Protein AF-D8TXA2-F1 (afdb_monomer_lite)

Organism: NCBI:txid3068

pLDDT: mean 84.12, std 14.41, range [40.19, 96.44]

Secondary structure (DSSP, 8-state):
----S----PPPPPSSPPHHHHHHHHHHHHHHHHHHS-THHHHHHHHHHHHHHHHHHHTT---S-HHHHHHHTT-------IIIIIS-S---------TT-

Foldseek 3Di:
DPPPPPPDDPPDDDPPDDPVVVVVVVVSVVVVVVVVDPPCVVVVLVVVLVVVQVVVVVVVHHDPDSVVVVVVVVDPDDDDDCAVTVDVNDDDDPDDDDDND

Radius of gyration: 31.47 Å; chains: 1; bounding box: 69×19×96 Å

InterPro domains:
  IPR001757 P-type ATPase [TIGR01494] (23-100)
  IPR018303 P-type ATPase, phosphorylation site [PS00154] (81-87)
  IPR023298 P-type ATPase, transmembrane domain superfamily [SSF81665] (22-73)
  IPR036412 HAD-like superfamily [SSF56784] (67-100)

Sequence (101 aa):
MLLQIPLLSPPPPRFPPPPKAYLDLVITSITILVVAVPEGLPLAVTLALAFSVQRMLADNNLVRQLGACEAMGSATTICSDKTGTLTSNDMTVVRLWAAGR

Structure (mmCIF, N/CA/C/O backbone):
data_AF-D8TXA2-F1
#
_entry.id   AF-D8TXA2-F1
#
loop_
_atom_site.group_PDB
_atom_site.id
_atom_site.type_symbol
_atom_site.label_atom_id
_atom_site.label_alt_id
_atom_site.label_comp_id
_atom_site.label_asym_id
_atom_site.label_entity_id
_atom_site.label_seq_id
_atom_site.pdbx_PDB_ins_code
_atom_site.Cartn_x
_atom_site.Cartn_y
_atom_site.Cartn_z
_atom_site.occupancy
_atom_site.B_iso_or_equiv
_atom_site.auth_seq_id
_atom_site.auth_comp_id
_atom_site.auth_asym_id
_atom_site.auth_atom_id
_atom_site.pdbx_PDB_model_num
ATOM 1 N N . MET A 1 1 ? 3.687 11.697 -26.305 1.00 45.50 1 MET A N 1
ATOM 2 C CA . MET A 1 1 ? 4.891 12.235 -26.978 1.00 45.50 1 MET A CA 1
ATOM 3 C C . MET A 1 1 ? 5.705 11.078 -27.571 1.00 45.50 1 MET A C 1
ATOM 5 O O . MET A 1 1 ? 6.875 10.911 -27.281 1.00 45.50 1 MET A O 1
ATOM 9 N N . LEU A 1 2 ? 5.040 10.254 -28.387 1.00 40.19 2 LEU A N 1
ATOM 10 C CA . LEU A 1 2 ? 5.583 9.105 -29.127 1.00 40.19 2 LEU A CA 1
ATOM 11 C C . LEU A 1 2 ? 5.765 9.528 -30.595 1.00 40.19 2 LEU A C 1
ATOM 13 O O . LEU A 1 2 ? 5.212 8.919 -31.502 1.00 40.19 2 LEU A O 1
ATOM 17 N N . LEU A 1 3 ? 6.426 10.666 -30.820 1.00 47.25 3 LEU A N 1
ATOM 18 C CA . LEU A 1 3 ? 6.451 11.341 -32.125 1.00 47.25 3 LEU A CA 1
ATOM 19 C C . LEU A 1 3 ? 7.833 11.355 -32.791 1.00 47.25 3 LEU A C 1
ATOM 21 O O . LEU A 1 3 ? 8.090 12.197 -33.639 1.00 47.25 3 LEU A O 1
ATOM 25 N N . GLN A 1 4 ? 8.693 10.387 -32.464 1.00 53.19 4 GLN A N 1
ATOM 26 C CA . GLN A 1 4 ? 9.903 10.073 -33.235 1.00 53.19 4 GLN A CA 1
ATOM 27 C C . GLN A 1 4 ? 10.247 8.576 -33.145 1.00 53.19 4 GLN A C 1
ATOM 29 O O . GLN A 1 4 ? 11.379 8.206 -32.859 1.00 53.19 4 GLN A O 1
ATOM 34 N N . ILE A 1 5 ? 9.289 7.683 -33.420 1.00 53.62 5 ILE A N 1
ATOM 35 C CA . ILE A 1 5 ? 9.696 6.435 -34.081 1.00 53.62 5 ILE A CA 1
ATOM 36 C C . ILE A 1 5 ? 10.043 6.895 -35.496 1.00 53.62 5 ILE A C 1
ATOM 38 O O . ILE A 1 5 ? 9.137 7.374 -36.186 1.00 53.62 5 ILE A O 1
ATOM 42 N N . PRO A 1 6 ? 11.319 6.892 -35.913 1.00 49.75 6 PRO A N 1
ATOM 43 C CA . PRO A 1 6 ? 11.673 7.353 -37.236 1.00 49.75 6 PRO A CA 1
ATOM 44 C C . PRO A 1 6 ? 11.002 6.421 -38.241 1.00 49.75 6 PRO A C 1
ATOM 46 O O . PRO A 1 6 ? 11.427 5.296 -38.487 1.00 49.75 6 PRO A O 1
ATOM 49 N N . LEU A 1 7 ? 9.928 6.933 -38.830 1.00 50.94 7 LEU A N 1
ATOM 50 C CA . LEU A 1 7 ? 9.315 6.497 -40.072 1.00 50.94 7 LEU A CA 1
ATOM 51 C C . LEU A 1 7 ? 10.272 6.843 -41.227 1.00 50.94 7 LEU A C 1
ATOM 53 O O . LEU A 1 7 ? 9.959 7.605 -42.133 1.00 50.94 7 LEU A O 1
ATOM 57 N N . LEU A 1 8 ? 11.481 6.292 -41.163 1.00 50.56 8 LEU A N 1
ATOM 58 C CA . LEU A 1 8 ? 12.389 6.182 -42.288 1.00 50.56 8 LEU A CA 1
ATOM 59 C C . LEU A 1 8 ? 13.006 4.793 -42.203 1.00 50.56 8 LEU A C 1
ATOM 61 O O . LEU A 1 8 ? 14.104 4.599 -41.692 1.00 50.56 8 LEU A O 1
ATOM 65 N N . SER A 1 9 ? 12.257 3.806 -42.688 1.00 47.56 9 SER A N 1
ATOM 66 C CA . SER A 1 9 ? 12.849 2.562 -43.161 1.00 47.56 9 SER A CA 1
ATOM 67 C C . SER A 1 9 ? 14.038 2.925 -44.065 1.00 47.56 9 SER A C 1
ATOM 69 O O . SER A 1 9 ? 13.802 3.553 -45.106 1.00 47.56 9 SER A O 1
ATOM 71 N N . PRO A 1 10 ? 15.297 2.597 -43.719 1.00 60.28 10 PRO A N 1
ATOM 72 C CA . PRO A 1 10 ? 16.363 2.708 -44.699 1.00 60.28 10 PRO A CA 1
ATOM 73 C C . PRO A 1 10 ? 15.981 1.811 -45.891 1.00 60.28 10 PRO A C 1
ATOM 75 O O . PRO A 1 10 ? 15.444 0.718 -45.675 1.00 60.28 10 PRO A O 1
ATOM 78 N N . PRO A 1 11 ? 16.179 2.259 -47.145 1.00 64.12 11 PRO A N 1
ATOM 79 C CA . PRO A 1 11 ? 15.938 1.413 -48.310 1.00 64.12 11 PRO A CA 1
ATOM 80 C C . PRO A 1 11 ? 16.678 0.077 -48.131 1.00 64.12 11 PRO A C 1
ATOM 82 O O . PRO A 1 11 ? 17.771 0.075 -47.553 1.00 64.12 11 PRO A O 1
ATOM 85 N N . PRO A 1 12 ? 16.103 -1.055 -48.586 1.00 64.56 12 PRO A N 1
ATOM 86 C CA . PRO A 1 12 ? 16.686 -2.371 -48.361 1.00 64.56 12 PRO A CA 1
ATOM 87 C C . PRO A 1 12 ? 18.154 -2.367 -48.807 1.00 64.56 12 PRO A C 1
ATOM 89 O O . PRO A 1 12 ? 18.449 -1.888 -49.911 1.00 64.56 12 PRO A O 1
ATOM 92 N N . PRO A 1 13 ? 19.085 -2.839 -47.957 1.00 64.69 13 PRO A N 1
ATOM 93 C CA . PRO A 1 13 ? 20.502 -2.782 -48.265 1.00 64.69 13 PRO A CA 1
ATOM 94 C C . PRO A 1 13 ? 20.762 -3.544 -49.563 1.00 64.69 13 PRO A C 1
ATOM 96 O O . PRO A 1 13 ? 20.482 -4.739 -49.669 1.00 64.69 13 PRO A O 1
ATOM 99 N N . ARG A 1 14 ? 21.314 -2.854 -50.567 1.00 70.81 14 ARG A N 1
ATOM 100 C CA . ARG A 1 14 ? 21.935 -3.534 -51.706 1.00 70.81 14 ARG A CA 1
ATOM 101 C C . ARG A 1 14 ? 23.136 -4.295 -51.147 1.00 70.81 14 ARG A C 1
ATOM 103 O O . ARG A 1 14 ? 24.029 -3.692 -50.559 1.00 70.81 14 ARG A O 1
ATOM 110 N N . PHE A 1 15 ? 23.108 -5.618 -51.264 1.00 71.81 15 PHE A N 1
ATOM 111 C CA . PHE A 1 15 ? 24.199 -6.492 -50.833 1.00 71.81 15 PHE A CA 1
ATOM 112 C C . PHE A 1 15 ? 25.529 -6.074 -51.498 1.00 71.81 15 PHE A C 1
ATOM 114 O O . PHE A 1 15 ? 25.513 -5.816 -52.703 1.00 71.81 15 PHE A O 1
ATOM 121 N N . PRO A 1 16 ? 26.682 -6.082 -50.795 1.00 67.19 16 PRO A N 1
ATOM 122 C CA . PRO A 1 16 ? 26.887 -6.188 -49.347 1.00 67.19 16 PRO A CA 1
ATOM 123 C C . PRO A 1 16 ? 26.836 -4.807 -48.646 1.00 67.19 16 PRO A C 1
ATOM 125 O O . PRO A 1 16 ? 27.465 -3.855 -49.114 1.00 67.19 16 PRO A O 1
ATOM 128 N N . PRO A 1 17 ? 26.126 -4.675 -47.509 1.00 68.06 17 PRO A N 1
ATOM 129 C CA . PRO A 1 17 ? 26.058 -3.415 -46.775 1.00 68.06 17 PRO A CA 1
ATOM 130 C C . PRO A 1 17 ? 27.390 -3.069 -46.083 1.00 68.06 17 PRO A C 1
ATOM 132 O O . PRO A 1 17 ? 28.122 -3.968 -45.657 1.00 68.06 17 PRO A O 1
ATOM 135 N N . PRO A 1 18 ? 27.708 -1.770 -45.922 1.00 76.06 18 PRO A N 1
ATOM 136 C CA . PRO A 1 18 ? 28.900 -1.340 -45.202 1.00 76.06 18 PRO A CA 1
ATOM 137 C C . PRO A 1 18 ? 28.818 -1.747 -43.717 1.00 76.06 18 PRO A C 1
ATOM 139 O O . PRO A 1 18 ? 27.722 -1.755 -43.154 1.00 76.06 18 PRO A O 1
ATOM 142 N N . PRO A 1 19 ? 29.953 -1.997 -43.034 1.00 73.50 19 PRO A N 1
ATOM 143 C CA . PRO A 1 19 ? 29.984 -2.466 -41.640 1.00 73.50 19 PRO A CA 1
ATOM 144 C C . PRO A 1 19 ? 29.165 -1.617 -40.653 1.00 73.50 19 PRO A C 1
ATOM 146 O O . PRO A 1 19 ? 28.646 -2.132 -39.668 1.00 73.50 19 PRO A O 1
ATOM 149 N N . LYS A 1 20 ? 29.010 -0.317 -40.938 1.00 76.00 20 LYS A N 1
ATOM 150 C CA . LYS A 1 20 ? 28.234 0.631 -40.125 1.00 76.00 20 LYS A CA 1
ATOM 151 C C . LYS A 1 20 ? 26.725 0.350 -40.133 1.00 76.00 20 LYS A C 1
ATOM 153 O O . LYS A 1 20 ? 26.086 0.509 -39.103 1.00 76.00 20 LYS A O 1
ATOM 158 N N . ALA A 1 21 ? 26.175 -0.158 -41.238 1.00 77.56 21 ALA A N 1
ATOM 159 C CA . ALA A 1 21 ? 24.736 -0.404 -41.366 1.00 77.56 21 ALA A CA 1
ATOM 160 C C . ALA A 1 21 ? 24.228 -1.505 -40.417 1.00 77.56 21 ALA A C 1
ATOM 162 O O . ALA A 1 21 ? 23.089 -1.457 -39.958 1.00 77.56 21 ALA A O 1
ATOM 163 N N . TYR A 1 22 ? 25.076 -2.484 -40.086 1.00 79.50 22 TYR A N 1
ATOM 164 C CA . TYR A 1 22 ? 24.738 -3.501 -39.088 1.00 79.50 22 TYR A CA 1
ATOM 165 C C . TYR A 1 22 ? 24.646 -2.909 -37.679 1.00 79.50 22 TYR A C 1
ATOM 167 O O . TYR A 1 22 ? 23.751 -3.275 -36.922 1.00 79.50 22 TYR A O 1
ATOM 175 N N . LEU A 1 23 ? 25.536 -1.971 -37.342 1.00 85.12 23 LEU A N 1
ATOM 176 C CA . LEU A 1 23 ? 25.513 -1.288 -36.049 1.00 85.12 23 LEU A CA 1
ATOM 177 C C . LEU A 1 23 ? 24.253 -0.430 -35.907 1.00 85.12 23 LEU A C 1
ATOM 179 O O . LEU A 1 23 ? 23.592 -0.498 -34.876 1.00 85.12 23 LEU A O 1
ATOM 183 N N . ASP A 1 24 ? 23.868 0.294 -36.958 1.00 83.44 24 ASP A N 1
ATOM 184 C CA . ASP A 1 24 ? 22.674 1.146 -36.950 1.00 83.44 24 ASP A CA 1
ATOM 185 C C . ASP A 1 24 ? 21.384 0.334 -36.736 1.00 83.44 24 ASP A C 1
ATOM 187 O O . ASP A 1 24 ? 20.515 0.732 -35.956 1.00 83.44 24 ASP A O 1
ATOM 191 N N . LEU A 1 25 ? 21.271 -0.843 -37.362 1.00 81.69 25 LEU A N 1
ATOM 192 C CA . LEU A 1 25 ? 20.133 -1.751 -37.168 1.00 81.69 25 LEU A CA 1
ATOM 193 C C . LEU A 1 25 ? 20.067 -2.300 -35.732 1.00 81.69 25 LEU A C 1
ATOM 195 O O . LEU A 1 25 ? 18.988 -2.369 -35.134 1.00 81.69 25 LEU A O 1
ATOM 199 N N . VAL A 1 26 ? 21.213 -2.648 -35.145 1.00 86.25 26 VAL A N 1
ATOM 200 C CA . VAL A 1 26 ? 21.283 -3.132 -33.757 1.00 86.25 26 VAL A CA 1
ATOM 201 C C . VAL A 1 26 ? 20.934 -2.013 -32.770 1.00 86.25 26 VAL A C 1
ATOM 203 O O . VAL A 1 26 ? 20.120 -2.213 -31.873 1.00 86.25 26 VAL A O 1
ATOM 206 N N . ILE A 1 27 ? 21.464 -0.806 -32.962 1.00 88.19 27 ILE A N 1
ATOM 207 C CA . ILE A 1 27 ? 21.170 0.345 -32.095 1.00 88.19 27 ILE A CA 1
ATOM 208 C C . ILE A 1 27 ? 19.683 0.723 -32.171 1.00 88.19 27 ILE A C 1
ATOM 210 O O . ILE A 1 27 ? 19.057 0.982 -31.140 1.00 88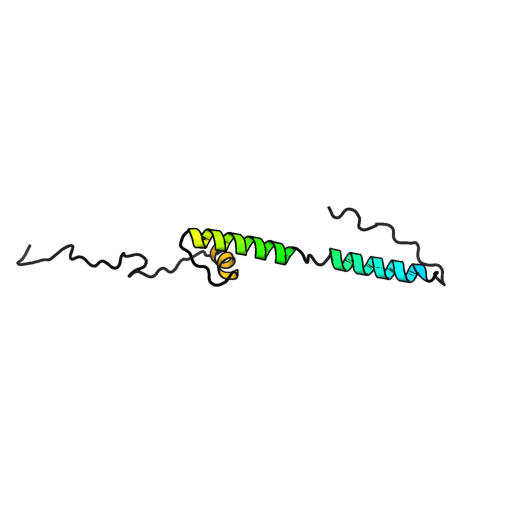.19 27 ILE A O 1
ATOM 214 N N . THR A 1 28 ? 19.094 0.701 -33.371 1.00 85.69 28 THR A N 1
ATOM 215 C CA . THR A 1 28 ? 17.672 1.022 -33.583 1.00 85.69 28 THR A CA 1
ATOM 216 C C . THR A 1 28 ? 16.745 -0.006 -32.924 1.00 85.69 28 THR A C 1
ATOM 218 O O . THR A 1 28 ? 15.744 0.351 -32.306 1.00 85.69 28 THR A O 1
ATOM 221 N N . SER A 1 29 ? 17.074 -1.296 -33.004 1.00 86.12 29 SER A N 1
ATOM 222 C CA . SER A 1 29 ? 16.268 -2.346 -32.363 1.00 86.12 29 SER A CA 1
ATOM 223 C C . SER A 1 29 ? 16.319 -2.281 -30.831 1.00 86.12 29 SER A C 1
ATOM 225 O O . SER A 1 29 ? 15.280 -2.403 -30.181 1.00 86.12 29 SER A O 1
ATOM 227 N N . ILE A 1 30 ? 17.489 -1.999 -30.246 1.00 89.25 30 ILE A N 1
ATOM 228 C CA . ILE A 1 30 ? 17.643 -1.830 -28.790 1.00 89.25 30 ILE A CA 1
ATOM 229 C C . ILE A 1 30 ? 16.895 -0.585 -28.290 1.00 89.25 30 ILE A C 1
ATOM 231 O O . ILE A 1 30 ? 16.266 -0.626 -27.235 1.00 89.25 30 ILE A O 1
ATOM 235 N N . THR A 1 31 ? 16.912 0.519 -29.040 1.00 88.12 31 THR A N 1
ATOM 236 C CA . THR A 1 31 ? 16.189 1.742 -28.642 1.00 88.12 31 THR A CA 1
ATOM 237 C C . THR A 1 31 ? 14.676 1.544 -28.628 1.00 88.12 31 THR A C 1
ATOM 239 O O . THR A 1 31 ? 14.020 1.995 -27.691 1.00 88.12 31 THR A O 1
ATOM 242 N N . ILE A 1 32 ? 14.115 0.819 -29.601 1.00 87.81 32 ILE A N 1
ATOM 243 C CA . ILE A 1 32 ? 12.686 0.465 -29.597 1.00 87.81 32 ILE A CA 1
ATOM 244 C C . ILE A 1 32 ? 12.345 -0.407 -28.377 1.00 87.81 32 ILE A C 1
ATOM 246 O O . ILE A 1 32 ? 11.327 -0.169 -27.729 1.00 87.81 32 ILE A O 1
ATOM 250 N N . LEU A 1 33 ? 13.207 -1.370 -28.029 1.00 88.12 33 LEU A N 1
ATOM 251 C CA . LEU A 1 33 ? 13.026 -2.239 -26.862 1.00 88.12 33 LEU A CA 1
ATOM 252 C C . LEU A 1 33 ? 12.964 -1.437 -25.549 1.00 88.12 33 LEU A C 1
ATOM 254 O O . LEU A 1 33 ? 12.034 -1.616 -24.768 1.00 88.12 33 LEU A O 1
ATOM 258 N N . VAL A 1 34 ? 13.917 -0.529 -25.324 1.00 86.62 34 VAL A N 1
ATOM 259 C CA . VAL A 1 34 ? 13.986 0.277 -24.089 1.00 86.62 34 VAL A CA 1
ATOM 260 C C . VAL A 1 34 ? 12.804 1.243 -23.972 1.00 86.62 34 VAL A C 1
ATOM 262 O O . VAL A 1 34 ? 12.292 1.450 -22.880 1.00 86.62 34 VAL A O 1
ATOM 265 N N . VAL A 1 35 ? 12.326 1.816 -25.082 1.00 85.12 35 VAL A N 1
ATOM 266 C CA . VAL A 1 35 ? 11.135 2.688 -25.069 1.00 85.12 35 VAL A CA 1
ATOM 267 C C . VAL A 1 35 ? 9.856 1.896 -24.780 1.00 85.12 35 VAL A C 1
ATOM 269 O O . VAL A 1 35 ? 8.930 2.428 -24.168 1.00 85.12 35 VAL A O 1
ATOM 272 N N . ALA A 1 36 ? 9.790 0.635 -25.212 1.00 86.81 36 ALA A N 1
ATOM 273 C CA . ALA A 1 36 ? 8.635 -0.226 -24.985 1.00 86.81 36 ALA A CA 1
ATOM 274 C C . ALA A 1 36 ? 8.517 -0.720 -23.532 1.00 86.81 36 ALA A C 1
ATOM 276 O O . ALA A 1 36 ? 7.404 -1.017 -23.097 1.00 86.81 36 ALA A O 1
ATOM 277 N N . VAL A 1 37 ? 9.623 -0.800 -22.780 1.00 89.00 37 VAL A N 1
ATOM 278 C CA . VAL A 1 37 ? 9.625 -1.217 -21.369 1.00 89.00 37 VAL A CA 1
ATOM 279 C C . VAL A 1 37 ? 9.709 0.019 -20.465 1.00 89.00 37 VAL A C 1
ATOM 281 O O . VAL A 1 37 ? 10.771 0.628 -20.337 1.00 89.00 37 VAL A O 1
ATOM 284 N N . PRO A 1 38 ? 8.604 0.435 -19.819 1.00 84.25 38 PRO A N 1
ATOM 285 C CA . PRO A 1 38 ? 8.602 1.622 -18.976 1.00 84.25 38 PRO A CA 1
ATOM 286 C C . PRO A 1 38 ? 9.224 1.326 -17.603 1.00 84.25 38 PRO A C 1
ATOM 288 O O . PRO A 1 38 ? 8.520 1.149 -16.611 1.00 84.25 38 PRO A O 1
ATOM 291 N N . GLU A 1 39 ? 10.554 1.352 -17.526 1.00 86.56 39 GLU A N 1
ATOM 292 C CA . GLU A 1 39 ? 11.324 1.146 -16.283 1.00 86.56 39 GLU A CA 1
ATOM 293 C C . GLU A 1 39 ? 11.000 2.183 -15.183 1.00 86.56 39 GLU A C 1
ATOM 295 O O . GLU A 1 39 ? 11.214 1.954 -13.993 1.00 86.56 39 GLU A O 1
ATOM 300 N N . GLY A 1 40 ? 10.440 3.338 -15.560 1.00 86.50 40 GLY A N 1
ATOM 301 C CA . GLY A 1 40 ? 10.045 4.402 -14.629 1.00 86.50 40 GLY A CA 1
ATOM 302 C C . GLY A 1 40 ? 8.701 4.184 -13.923 1.00 86.50 40 GLY A C 1
ATOM 303 O O . GLY A 1 40 ? 8.441 4.815 -12.900 1.00 86.50 40 GLY A O 1
ATOM 304 N N . LEU A 1 41 ? 7.840 3.300 -14.435 1.00 89.81 41 LEU A N 1
ATOM 305 C CA . LEU A 1 41 ? 6.514 3.056 -13.863 1.00 89.81 41 LEU A CA 1
ATOM 306 C C . LEU A 1 41 ? 6.563 2.422 -12.458 1.00 89.81 41 LEU A C 1
ATOM 308 O O . LEU A 1 41 ? 5.924 2.972 -11.556 1.00 89.81 41 LEU A O 1
ATOM 312 N N . PRO A 1 42 ? 7.337 1.345 -12.200 1.00 89.19 42 PRO A N 1
ATOM 313 C CA . PRO A 1 42 ? 7.446 0.792 -10.845 1.00 89.19 42 PRO A CA 1
ATOM 314 C C . PRO A 1 42 ? 8.075 1.783 -9.849 1.00 89.19 42 PRO A C 1
ATOM 316 O O . PRO A 1 42 ? 7.711 1.804 -8.670 1.00 89.19 42 PRO A O 1
ATOM 319 N N . LEU A 1 43 ? 8.970 2.661 -10.316 1.00 92.81 43 LEU A N 1
ATOM 320 C CA . LEU A 1 43 ? 9.563 3.718 -9.489 1.00 92.81 43 LEU A CA 1
ATOM 321 C C . LEU A 1 43 ? 8.532 4.780 -9.088 1.00 92.81 43 LEU A C 1
ATOM 323 O O . LEU A 1 43 ? 8.476 5.183 -7.928 1.00 92.81 43 LEU A O 1
ATOM 327 N N . ALA A 1 44 ? 7.675 5.206 -10.017 1.00 93.44 44 ALA A N 1
ATOM 328 C CA . ALA A 1 44 ? 6.629 6.180 -9.721 1.00 93.44 44 ALA A CA 1
ATOM 329 C C . ALA A 1 44 ? 5.624 5.651 -8.681 1.00 93.44 44 ALA A C 1
ATOM 331 O O . ALA A 1 44 ? 5.273 6.366 -7.741 1.00 93.44 44 ALA A O 1
ATOM 332 N N . VAL A 1 45 ? 5.203 4.387 -8.810 1.00 94.00 45 VAL A N 1
ATOM 333 C CA . VAL A 1 45 ? 4.246 3.757 -7.884 1.00 94.00 45 VAL A CA 1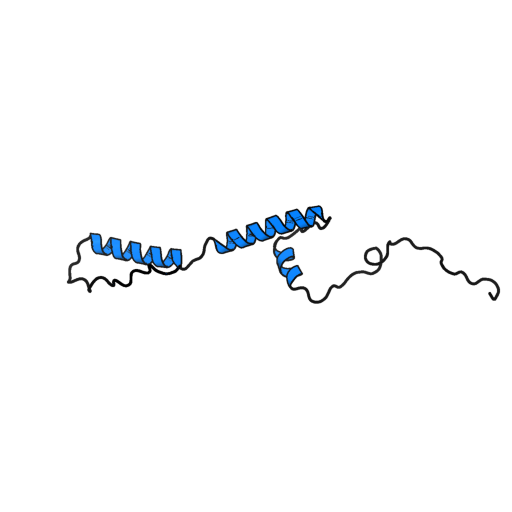
ATOM 334 C C . VAL A 1 45 ? 4.840 3.612 -6.482 1.00 94.00 45 VAL A C 1
ATOM 336 O O . VAL A 1 45 ? 4.193 3.961 -5.496 1.00 94.00 45 VAL A O 1
ATOM 339 N N . THR A 1 46 ? 6.089 3.155 -6.371 1.00 93.88 46 THR A N 1
ATOM 340 C CA . THR A 1 46 ? 6.750 2.988 -5.065 1.00 93.88 46 THR A CA 1
ATOM 341 C C . THR A 1 46 ? 6.964 4.316 -4.342 1.00 93.88 46 THR A C 1
ATOM 343 O O . THR A 1 46 ? 6.727 4.385 -3.136 1.00 93.88 46 THR A O 1
ATOM 346 N N . LEU A 1 47 ? 7.329 5.386 -5.057 1.00 94.62 47 LEU A N 1
ATOM 347 C CA . LEU A 1 47 ? 7.448 6.729 -4.480 1.00 94.62 47 LEU A CA 1
ATOM 348 C C . LEU A 1 47 ? 6.101 7.271 -3.993 1.00 94.62 47 LEU A C 1
ATOM 350 O O . LEU A 1 47 ? 6.019 7.808 -2.886 1.00 94.62 47 LEU A O 1
ATOM 354 N N . ALA A 1 48 ? 5.041 7.098 -4.785 1.00 94.12 48 ALA A N 1
ATOM 355 C CA . ALA A 1 48 ? 3.698 7.513 -4.394 1.00 94.12 48 ALA A CA 1
ATOM 356 C C . ALA A 1 48 ? 3.226 6.776 -3.127 1.00 94.12 48 ALA A C 1
ATOM 358 O O . ALA A 1 48 ? 2.744 7.408 -2.184 1.00 94.12 48 ALA A O 1
ATOM 359 N N . LEU A 1 49 ? 3.430 5.454 -3.065 1.00 94.19 49 LEU A N 1
ATOM 360 C CA . LEU A 1 49 ? 3.086 4.645 -1.895 1.00 94.19 49 LEU A CA 1
ATOM 361 C C . LEU A 1 49 ? 3.927 5.026 -0.670 1.00 94.19 49 LEU A C 1
ATOM 363 O O . LEU A 1 49 ? 3.370 5.199 0.412 1.00 94.19 49 LEU A O 1
ATOM 367 N N . ALA A 1 50 ? 5.236 5.235 -0.825 1.00 93.75 50 ALA A N 1
ATOM 368 C CA . ALA A 1 50 ? 6.110 5.645 0.273 1.00 93.75 50 ALA A CA 1
ATOM 369 C C . ALA A 1 50 ? 5.674 6.986 0.888 1.00 93.75 50 ALA A C 1
ATOM 371 O O . ALA A 1 50 ? 5.582 7.104 2.111 1.00 93.75 50 ALA A O 1
ATOM 372 N N . PHE A 1 51 ? 5.333 7.970 0.051 1.00 94.19 51 PHE A N 1
ATOM 373 C CA . PHE A 1 51 ? 4.798 9.249 0.516 1.00 94.19 51 PHE A CA 1
ATOM 374 C C . PHE A 1 51 ? 3.449 9.082 1.232 1.00 94.19 51 PHE A C 1
ATOM 376 O O . PHE A 1 51 ? 3.222 9.672 2.289 1.00 94.19 51 PHE A O 1
ATOM 383 N N . SER A 1 52 ? 2.562 8.234 0.700 1.00 93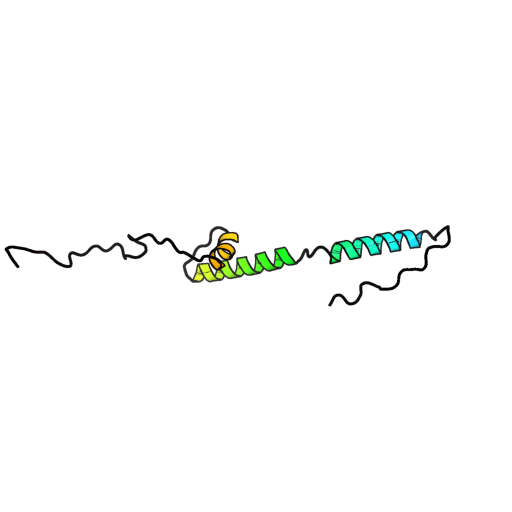.75 52 SER A N 1
ATOM 384 C CA . SER A 1 52 ? 1.269 7.957 1.335 1.00 93.75 52 SER A CA 1
ATOM 385 C C . SER A 1 52 ? 1.422 7.319 2.721 1.00 93.75 52 SER A C 1
ATOM 387 O O . SER A 1 52 ? 0.750 7.746 3.657 1.00 93.75 52 SER A O 1
ATOM 389 N N . VAL A 1 53 ? 2.365 6.384 2.892 1.00 94.94 53 VAL A N 1
ATOM 390 C CA . VAL A 1 53 ? 2.649 5.743 4.185 1.00 94.94 53 VAL A CA 1
ATOM 391 C C . VAL A 1 53 ? 3.195 6.745 5.197 1.00 94.94 53 VAL A C 1
ATOM 393 O O . VAL A 1 53 ? 2.778 6.719 6.352 1.00 94.94 53 VAL A O 1
ATOM 396 N N . GLN A 1 54 ? 4.074 7.662 4.780 1.00 94.19 54 GLN A N 1
ATOM 397 C CA . GLN A 1 54 ? 4.563 8.726 5.665 1.00 94.19 54 GLN A CA 1
ATOM 398 C C . GLN A 1 54 ? 3.425 9.611 6.181 1.00 94.19 54 GLN A C 1
ATOM 400 O O . GLN A 1 54 ? 3.397 9.950 7.363 1.00 94.19 54 GLN A O 1
ATOM 405 N N . ARG A 1 55 ? 2.462 9.950 5.317 1.00 95.06 55 ARG A N 1
ATOM 406 C CA . ARG A 1 55 ? 1.282 10.725 5.711 1.00 95.06 55 ARG A CA 1
ATOM 407 C C . ARG A 1 55 ? 0.352 9.932 6.633 1.00 95.06 55 ARG A C 1
ATOM 409 O O . ARG A 1 55 ? -0.067 10.459 7.653 1.00 95.06 55 ARG A O 1
ATOM 416 N N . MET A 1 56 ? 0.084 8.665 6.320 1.00 95.69 56 MET A N 1
ATOM 417 C CA . MET A 1 56 ? -0.743 7.789 7.162 1.00 95.69 56 MET A CA 1
ATOM 418 C C . MET A 1 56 ? -0.141 7.588 8.557 1.00 95.69 56 MET A C 1
ATOM 420 O O . MET A 1 56 ? -0.876 7.546 9.540 1.00 95.69 56 MET A O 1
ATOM 424 N N . LEU A 1 57 ? 1.189 7.536 8.662 1.00 95.38 57 LEU A N 1
ATOM 425 C CA . LEU A 1 57 ? 1.873 7.435 9.947 1.00 95.38 57 LEU A CA 1
ATOM 426 C C . LEU A 1 57 ? 1.649 8.676 10.824 1.00 95.38 57 LEU A C 1
ATOM 428 O O . LEU A 1 57 ? 1.473 8.535 12.033 1.00 95.38 57 LEU A O 1
ATOM 432 N N . ALA A 1 58 ? 1.613 9.873 10.227 1.00 95.38 58 ALA A N 1
ATOM 433 C CA . ALA A 1 58 ? 1.273 11.105 10.943 1.00 95.38 58 ALA A CA 1
ATOM 434 C C . ALA A 1 58 ? -0.176 11.090 11.472 1.00 95.38 58 ALA A C 1
ATOM 436 O O . ALA A 1 58 ? -0.447 11.650 12.531 1.00 95.38 58 ALA A O 1
ATOM 437 N N . ASP A 1 59 ? -1.072 10.374 10.789 1.00 95.31 59 ASP A N 1
ATOM 438 C CA . ASP A 1 59 ? -2.473 10.174 11.177 1.00 95.31 59 ASP A CA 1
ATOM 439 C C . ASP A 1 59 ? -2.672 8.961 12.125 1.00 95.31 59 ASP A C 1
ATOM 441 O O . ASP A 1 59 ? -3.784 8.456 12.276 1.00 95.31 59 ASP A O 1
ATOM 445 N N . ASN A 1 60 ? -1.607 8.486 12.789 1.00 93.44 60 ASN A N 1
ATOM 446 C CA . ASN A 1 60 ? -1.586 7.312 13.682 1.00 93.44 60 ASN A CA 1
ATOM 447 C C . ASN A 1 60 ? -1.929 5.966 13.009 1.00 93.44 60 ASN A C 1
ATOM 449 O O . ASN A 1 60 ? -2.313 5.011 13.687 1.00 93.44 60 ASN A O 1
ATOM 453 N N . ASN A 1 61 ? -1.756 5.847 11.692 1.00 91.75 61 ASN A N 1
ATOM 454 C CA . ASN A 1 61 ? -1.932 4.596 10.958 1.00 91.75 61 ASN A CA 1
ATOM 455 C C . ASN A 1 61 ? -0.577 4.034 10.492 1.00 91.75 61 ASN A C 1
ATOM 457 O O . ASN A 1 61 ? 0.017 4.493 9.515 1.00 91.75 61 ASN A O 1
ATOM 461 N N . LEU A 1 62 ? -0.082 3.013 11.196 1.00 94.62 62 LEU A N 1
ATOM 462 C CA . LEU A 1 62 ? 1.172 2.339 10.861 1.00 94.62 62 LEU A CA 1
ATOM 463 C C . LEU A 1 62 ? 0.954 1.256 9.795 1.00 94.62 62 LEU A C 1
ATOM 465 O O . LEU A 1 62 ? 0.575 0.121 10.095 1.00 94.62 62 LEU A O 1
ATOM 469 N N . VAL A 1 63 ? 1.292 1.577 8.549 1.00 93.56 63 VAL A N 1
ATOM 470 C CA . VAL A 1 63 ? 1.250 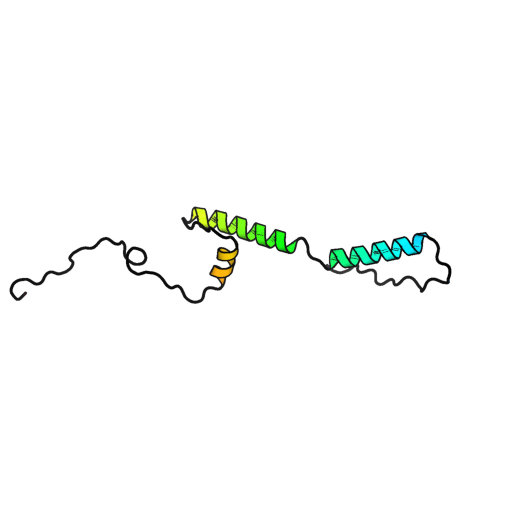0.618 7.440 1.00 93.56 63 VAL A CA 1
ATOM 471 C C . VAL A 1 63 ? 2.534 -0.211 7.400 1.00 93.56 63 VAL A C 1
ATOM 473 O O . VAL A 1 63 ? 3.626 0.308 7.185 1.00 93.56 63 VAL A O 1
ATOM 476 N N . ARG A 1 64 ? 2.408 -1.531 7.578 1.00 92.94 64 ARG A N 1
ATOM 477 C CA . ARG A 1 64 ? 3.551 -2.467 7.615 1.00 92.94 64 ARG A CA 1
ATOM 478 C C . ARG A 1 64 ? 3.965 -3.010 6.245 1.00 92.94 64 ARG A C 1
ATOM 480 O O . ARG A 1 64 ? 5.078 -3.504 6.102 1.00 92.94 64 ARG A O 1
ATOM 487 N N . GLN A 1 65 ? 3.072 -2.964 5.258 1.00 91.50 65 GLN A N 1
ATOM 488 C CA . GLN A 1 65 ? 3.301 -3.460 3.899 1.00 91.50 65 GLN A CA 1
ATOM 489 C C . GLN A 1 65 ? 2.796 -2.432 2.887 1.00 91.50 65 GLN A C 1
ATOM 491 O O . GLN A 1 65 ? 1.628 -2.061 2.931 1.00 91.50 65 GLN A O 1
ATOM 496 N N . LEU A 1 66 ? 3.651 -2.010 1.949 1.00 88.50 66 LEU A N 1
ATOM 497 C CA . LEU A 1 66 ? 3.311 -0.975 0.960 1.00 88.50 66 LEU A CA 1
ATOM 498 C C . LEU A 1 66 ? 2.094 -1.351 0.097 1.00 88.50 66 LEU A C 1
ATOM 500 O O . LEU A 1 66 ? 1.250 -0.502 -0.168 1.00 88.50 66 LEU A O 1
ATOM 504 N N . GLY A 1 67 ? 1.955 -2.629 -0.273 1.00 89.12 67 GLY A N 1
ATOM 505 C CA . GLY A 1 67 ? 0.803 -3.115 -1.043 1.00 89.12 67 GLY A CA 1
ATOM 506 C C . GLY A 1 67 ? -0.530 -3.051 -0.285 1.00 89.12 67 GLY A C 1
ATOM 507 O O . GLY A 1 67 ? -1.587 -3.018 -0.908 1.00 89.12 67 GLY A O 1
ATOM 508 N N . ALA A 1 68 ? -0.509 -2.970 1.052 1.00 90.50 68 ALA A N 1
ATOM 509 C CA . ALA A 1 68 ? -1.734 -2.824 1.834 1.00 90.50 68 ALA A CA 1
ATOM 510 C C . ALA A 1 68 ? -2.395 -1.454 1.608 1.00 90.50 68 ALA A C 1
ATOM 512 O O . ALA A 1 68 ? -3.620 -1.380 1.585 1.00 90.50 68 ALA A O 1
ATOM 513 N N . CYS A 1 69 ? -1.608 -0.393 1.382 1.00 90.25 69 CYS A N 1
ATOM 514 C CA . CYS A 1 69 ? -2.143 0.927 1.025 1.00 90.25 69 CYS A CA 1
ATOM 515 C C . CYS A 1 69 ? -2.923 0.892 -0.289 1.00 90.25 69 CYS A C 1
ATOM 517 O O . CYS A 1 69 ? -3.991 1.490 -0.385 1.00 90.25 69 CYS A O 1
ATOM 519 N N . GLU A 1 70 ? -2.399 0.184 -1.289 1.00 92.75 70 GLU A N 1
ATOM 520 C CA . GLU A 1 70 ? -3.064 0.032 -2.583 1.00 92.75 70 GLU A CA 1
ATOM 521 C C . GLU A 1 70 ? -4.347 -0.797 -2.447 1.00 92.75 70 GLU A C 1
ATOM 523 O O . GLU A 1 70 ? -5.419 -0.360 -2.865 1.00 92.75 70 GLU A O 1
ATOM 528 N N . ALA A 1 71 ? -4.263 -1.955 -1.784 1.00 90.75 71 ALA A N 1
ATOM 529 C CA . ALA A 1 71 ? -5.408 -2.838 -1.580 1.00 90.75 71 ALA A CA 1
ATOM 530 C C . ALA A 1 71 ? -6.541 -2.152 -0.797 1.00 90.75 71 ALA A C 1
ATOM 532 O O . ALA A 1 71 ? -7.709 -2.266 -1.172 1.00 90.75 71 ALA A O 1
ATOM 533 N N . MET A 1 72 ? -6.207 -1.383 0.245 1.00 90.94 72 MET A N 1
ATOM 534 C CA . MET A 1 72 ? -7.182 -0.648 1.056 1.00 90.94 72 MET A CA 1
ATOM 535 C C . MET A 1 72 ? -7.997 0.358 0.232 1.00 90.94 72 MET A C 1
ATOM 537 O O . MET A 1 72 ? -9.179 0.542 0.509 1.00 90.94 72 MET A O 1
ATOM 541 N N . GLY A 1 73 ? -7.414 0.953 -0.816 1.00 89.50 73 GLY A N 1
ATOM 542 C CA . GLY A 1 73 ? -8.120 1.874 -1.715 1.00 89.50 73 GLY A CA 1
ATOM 543 C C . GLY A 1 73 ? -9.280 1.233 -2.489 1.00 89.50 73 GLY A C 1
ATOM 544 O O . GLY A 1 73 ? -10.176 1.940 -2.940 1.00 89.50 73 GLY A O 1
ATOM 545 N N . SER A 1 74 ? -9.288 -0.099 -2.609 1.00 93.44 74 SER A N 1
ATOM 546 C CA . SER A 1 74 ? -10.348 -0.876 -3.269 1.00 93.44 74 SER A CA 1
ATOM 547 C C . SER A 1 74 ? -11.245 -1.651 -2.295 1.00 93.44 74 SER A C 1
ATOM 549 O O . SER A 1 74 ? -12.103 -2.423 -2.725 1.00 93.44 74 SER A O 1
ATOM 551 N N . ALA A 1 75 ? -11.076 -1.457 -0.984 1.00 94.44 75 ALA A N 1
ATOM 552 C CA . ALA A 1 75 ? -11.869 -2.154 0.019 1.00 94.44 75 ALA A CA 1
ATOM 553 C C . ALA A 1 75 ? -13.342 -1.708 -0.029 1.00 94.44 75 ALA A C 1
ATOM 555 O O . ALA A 1 75 ? -13.659 -0.530 0.117 1.00 94.44 75 ALA A O 1
ATOM 556 N N . THR A 1 76 ? -14.256 -2.665 -0.194 1.00 96.44 76 THR A N 1
ATOM 557 C CA . THR A 1 76 ? -15.710 -2.422 -0.234 1.00 96.44 76 THR A CA 1
ATOM 558 C C . THR A 1 76 ? -16.421 -2.799 1.064 1.00 96.44 76 THR A C 1
ATOM 560 O O . THR A 1 76 ? -17.572 -2.427 1.274 1.00 96.44 76 THR A O 1
ATOM 563 N N . THR A 1 77 ? -15.771 -3.560 1.946 1.00 95.69 77 THR A N 1
ATOM 564 C CA . THR A 1 77 ? -16.325 -4.007 3.230 1.00 95.69 77 THR A CA 1
ATOM 565 C C . THR A 1 77 ? -15.243 -3.945 4.300 1.00 95.69 77 THR A C 1
ATOM 567 O O . THR A 1 77 ? -14.132 -4.426 4.087 1.00 95.69 77 THR A O 1
ATOM 570 N N . ILE A 1 78 ? -15.575 -3.360 5.452 1.00 94.94 78 ILE A N 1
ATOM 571 C CA . ILE A 1 78 ? -14.684 -3.259 6.611 1.00 94.94 78 ILE A CA 1
ATOM 572 C C . ILE A 1 78 ? -15.277 -4.107 7.732 1.00 94.94 78 ILE A C 1
ATOM 574 O O . ILE A 1 78 ? -16.318 -3.773 8.299 1.00 94.94 78 ILE A O 1
ATOM 578 N N . CYS A 1 79 ? -14.607 -5.209 8.052 1.00 94.12 79 CYS A N 1
ATOM 579 C CA . CYS A 1 79 ? -14.936 -6.030 9.209 1.00 94.12 79 CYS A CA 1
ATOM 580 C C . CYS A 1 79 ? -14.211 -5.462 10.435 1.00 94.12 79 CYS A C 1
ATOM 582 O O . CYS A 1 79 ? -13.048 -5.786 10.662 1.00 94.12 79 CYS A O 1
ATOM 584 N N . SER A 1 80 ? -14.880 -4.603 11.205 1.00 95.56 80 SER A N 1
ATOM 585 C CA . SER A 1 80 ? -14.350 -4.118 12.486 1.00 95.56 80 SER A CA 1
ATOM 586 C C . SER A 1 80 ? -14.761 -5.029 13.634 1.00 95.56 80 SER A C 1
ATOM 588 O O . SER A 1 80 ? -15.905 -5.483 13.697 1.00 95.56 80 SER A O 1
ATOM 590 N N . ASP A 1 81 ? -13.841 -5.244 14.572 1.00 96.12 81 ASP A N 1
ATOM 591 C CA . ASP A 1 81 ? -14.178 -5.858 15.852 1.00 96.12 81 ASP A CA 1
ATOM 592 C C . ASP A 1 81 ? -14.979 -4.880 16.730 1.00 96.12 81 ASP A C 1
ATOM 594 O O . ASP A 1 81 ? -14.924 -3.660 16.564 1.00 96.12 81 ASP A O 1
ATOM 598 N N . LYS A 1 82 ? -15.766 -5.403 17.669 1.00 95.25 82 LYS A N 1
ATOM 599 C CA . LYS A 1 82 ? -16.604 -4.577 18.543 1.00 95.25 82 LYS A CA 1
ATOM 600 C C . LYS A 1 82 ? -15.806 -4.030 19.722 1.00 95.25 82 LYS A C 1
ATOM 602 O O . LYS A 1 82 ? -15.755 -2.816 19.922 1.00 95.25 82 LYS A O 1
ATOM 607 N N . THR A 1 83 ? -15.247 -4.919 20.535 1.00 92.31 83 THR A N 1
ATOM 608 C CA . THR A 1 83 ? -14.684 -4.558 21.840 1.00 92.31 83 THR A CA 1
ATOM 609 C C . THR A 1 83 ? -13.294 -3.960 21.664 1.00 92.31 83 THR A C 1
ATOM 611 O O . THR A 1 83 ? -12.422 -4.592 21.085 1.00 92.31 83 THR A O 1
ATOM 614 N N . GLY A 1 84 ? -13.076 -2.732 22.139 1.00 90.50 84 GLY A N 1
ATOM 615 C CA . GLY A 1 84 ? -11.774 -2.060 22.024 1.00 90.50 84 GLY A CA 1
ATOM 616 C C . GLY A 1 84 ? -11.447 -1.500 20.633 1.00 90.50 84 GLY A C 1
ATOM 617 O O . GLY A 1 84 ? -10.382 -0.916 20.468 1.00 90.50 84 GLY A O 1
ATOM 618 N N . THR A 1 85 ? -12.348 -1.646 19.651 1.00 93.38 85 THR A N 1
ATOM 619 C CA . THR A 1 85 ? -12.263 -0.973 18.339 1.00 93.38 85 THR A CA 1
ATOM 620 C C . THR A 1 85 ? -13.451 -0.033 18.129 1.00 93.38 85 THR A C 1
ATOM 622 O O . THR A 1 85 ? -13.257 1.167 17.964 1.00 93.38 85 THR A O 1
ATOM 625 N N . LEU A 1 86 ? -14.692 -0.540 18.176 1.00 94.44 86 LEU A N 1
ATOM 626 C CA . LEU A 1 86 ? -15.896 0.307 18.113 1.00 94.44 86 LEU A CA 1
ATOM 627 C C . LEU A 1 86 ? -16.314 0.842 19.486 1.00 94.44 86 LEU A C 1
ATOM 629 O O . LEU A 1 86 ? -16.944 1.894 19.574 1.00 94.44 86 LEU A O 1
ATOM 633 N N . THR A 1 87 ? -16.002 0.109 20.557 1.00 94.12 87 THR A N 1
ATOM 634 C CA . THR A 1 87 ? -16.211 0.559 21.937 1.00 94.12 87 THR A CA 1
ATOM 635 C C . THR A 1 87 ? -14.888 0.992 22.559 1.00 94.12 87 THR A C 1
ATOM 637 O O . THR A 1 87 ? -13.858 0.371 22.308 1.00 94.12 87 THR A O 1
ATOM 640 N N . SER A 1 88 ? -14.918 1.982 23.456 1.00 93.50 88 SER A N 1
ATOM 641 C CA . SER A 1 88 ? -13.738 2.417 24.227 1.00 93.50 88 SER A CA 1
ATOM 642 C C . SER A 1 88 ? -13.224 1.371 25.227 1.00 93.50 88 SER A C 1
ATOM 644 O O . SER A 1 88 ? -12.310 1.650 25.986 1.00 93.50 88 SER A O 1
ATOM 646 N N . ASN A 1 89 ? -13.830 0.177 25.270 1.00 93.19 89 ASN A N 1
ATOM 647 C CA . ASN A 1 89 ? -13.583 -0.865 26.272 1.00 93.19 89 ASN A CA 1
ATOM 648 C C . ASN A 1 89 ? -13.763 -0.408 27.742 1.00 93.19 89 ASN A C 1
ATOM 650 O O . ASN A 1 89 ? -13.399 -1.133 28.664 1.00 93.19 89 ASN A O 1
ATOM 654 N N . ASP A 1 90 ? -14.395 0.749 27.964 1.00 93.81 90 ASP A N 1
ATOM 655 C CA . ASP A 1 90 ? -14.739 1.280 29.283 1.00 93.81 90 ASP A CA 1
ATOM 656 C C . ASP A 1 90 ? -16.156 0.845 29.672 1.00 93.81 90 ASP A C 1
ATOM 658 O O . ASP A 1 90 ? -17.161 1.460 29.297 1.00 93.81 90 ASP A O 1
ATOM 662 N N . MET A 1 91 ? -16.258 -0.267 30.400 1.00 91.31 91 MET A N 1
ATOM 663 C CA . MET A 1 91 ? -17.550 -0.825 30.791 1.00 91.31 91 MET A CA 1
ATOM 664 C C . MET A 1 91 ? -18.120 -0.097 32.012 1.00 91.31 91 MET A C 1
ATOM 666 O O . MET A 1 91 ? -17.543 -0.124 33.096 1.00 91.31 91 MET A O 1
ATOM 670 N N . THR A 1 92 ? -19.292 0.515 31.846 1.00 92.50 92 THR A N 1
ATOM 671 C CA . THR A 1 92 ? -20.030 1.178 32.929 1.00 92.50 92 THR A CA 1
ATOM 672 C C . THR A 1 92 ? -21.425 0.581 33.080 1.00 92.50 9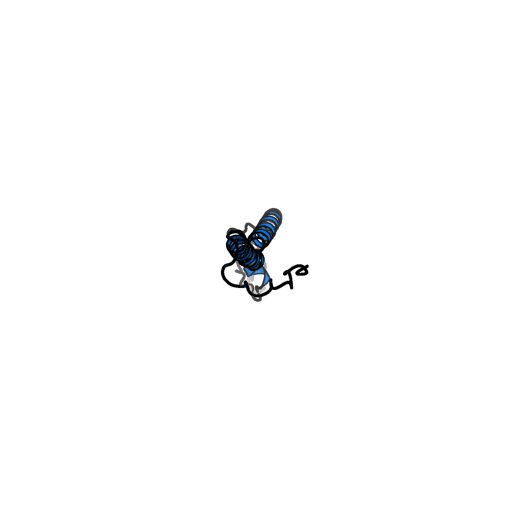2 THR A C 1
ATOM 674 O O . THR A 1 92 ? -22.072 0.184 32.107 1.00 92.50 92 THR A O 1
ATOM 677 N N . VAL A 1 93 ? -21.903 0.491 34.323 1.00 90.44 93 VAL A N 1
ATOM 678 C CA . VAL A 1 93 ? -23.263 0.024 34.611 1.00 90.44 93 VAL A CA 1
ATOM 679 C C . VAL A 1 93 ? -24.229 1.180 34.364 1.00 90.44 93 VAL A C 1
ATOM 681 O O . VAL A 1 9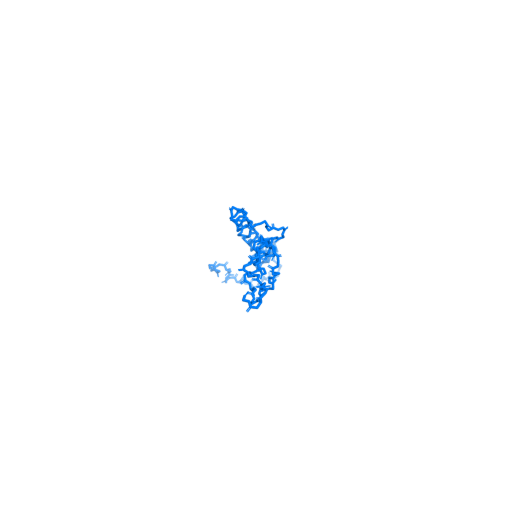3 ? -24.323 2.101 35.167 1.00 90.44 93 VAL A O 1
ATOM 684 N N . VAL A 1 94 ? -24.943 1.138 33.237 1.00 93.00 94 VAL A N 1
ATOM 685 C CA . VAL A 1 94 ? -25.885 2.205 32.840 1.00 93.00 94 VAL A CA 1
ATOM 686 C C . VAL A 1 94 ? -27.256 2.034 33.498 1.00 93.00 94 VAL A C 1
ATOM 688 O O . VAL A 1 94 ? -27.958 3.008 33.754 1.00 93.00 94 VAL A O 1
ATOM 691 N N . ARG A 1 95 ? -27.659 0.790 33.773 1.00 90.62 95 ARG A N 1
ATOM 692 C CA . ARG A 1 95 ? -28.914 0.466 34.454 1.00 90.62 95 ARG A CA 1
ATOM 693 C C . ARG A 1 95 ? -28.715 -0.729 35.366 1.00 90.62 95 ARG A C 1
ATOM 695 O O . ARG A 1 95 ? -28.103 -1.717 34.971 1.00 90.62 95 ARG A O 1
ATOM 702 N N . LEU A 1 96 ? -29.279 -0.624 36.560 1.00 90.06 96 LEU A N 1
ATOM 703 C CA . LEU A 1 96 ? -29.371 -1.702 37.527 1.00 90.06 96 LEU A CA 1
ATOM 704 C C . LEU A 1 96 ? -30.828 -1.774 37.973 1.00 90.06 96 LEU A C 1
ATOM 706 O O . LEU A 1 96 ? -31.411 -0.750 38.314 1.00 90.06 96 LEU A O 1
ATOM 710 N N . TRP A 1 97 ? -31.417 -2.962 37.903 1.00 89.38 97 TRP A N 1
ATOM 711 C CA . TRP A 1 97 ? -32.791 -3.187 38.335 1.00 89.38 97 TRP A CA 1
ATOM 712 C C . TRP A 1 97 ? -32.763 -3.801 39.730 1.00 89.38 97 TRP A C 1
ATOM 714 O O . TRP A 1 97 ? -32.167 -4.865 39.917 1.00 89.38 97 TRP A O 1
ATOM 724 N N . ALA A 1 98 ? -33.368 -3.129 40.710 1.00 89.44 98 ALA A N 1
ATOM 725 C CA . ALA A 1 98 ? -33.371 -3.579 42.097 1.00 89.44 98 ALA A CA 1
ATOM 726 C C . ALA A 1 98 ? -34.753 -3.382 42.732 1.00 89.44 98 ALA A C 1
ATOM 728 O O . ALA A 1 98 ? -35.285 -2.279 42.783 1.00 89.44 98 ALA A O 1
ATOM 729 N N . ALA A 1 99 ? -35.315 -4.469 43.272 1.00 78.62 99 ALA A N 1
ATOM 730 C CA . ALA A 1 99 ? -36.574 -4.471 44.025 1.00 78.62 99 ALA A CA 1
ATOM 731 C C . ALA A 1 99 ? -37.807 -3.935 43.259 1.00 78.62 99 ALA A C 1
ATOM 733 O O . ALA A 1 99 ? -38.606 -3.171 43.801 1.00 78.62 99 ALA A O 1
ATOM 734 N N . GLY A 1 100 ? -38.012 -4.369 42.010 1.00 73.75 100 GLY A N 1
ATOM 735 C CA . GLY A 1 100 ? -39.255 -4.076 41.284 1.00 73.75 100 GLY A CA 1
ATOM 736 C C . GLY A 1 100 ? -39.309 -2.709 40.595 1.00 73.75 100 GLY A C 1
ATOM 737 O O . GLY A 1 100 ? -40.344 -2.388 40.012 1.00 73.75 100 GLY A O 1
ATOM 738 N N . ARG A 1 101 ? -38.229 -1.918 40.643 1.00 44.66 101 ARG A N 1
ATOM 739 C CA . ARG A 1 101 ? -38.060 -0.662 39.901 1.00 44.66 101 ARG A CA 1
ATOM 740 C C . ARG A 1 101 ? -36.666 -0.589 39.285 1.00 44.66 101 ARG A C 1
ATOM 742 O O . ARG A 1 101 ? -35.693 -0.981 39.965 1.00 44.66 101 ARG A O 1
#